Protein AF-A0AAW9EC49-F1 (afdb_monomer)

Sequence (78 aa):
NTPGNYTFILKATKDVPKRLMNDKRKTIGLRVPSNPIALALLENIGEPLMSTSLILPGNDFAESDPEEINDLLGKQVD

Foldseek 3Di:
DDDDDDWDWAQDDPVDDPVQADVPRNTHTDHHYPDPVVVVVCVVVVDDDDDDFQADVPGPDGDDDPVVCCVVCVVVDD

pLDDT: mean 92.69, std 4.99, range [60.88, 97.44]

Structure (mmCIF, N/CA/C/O backbone):
data_AF-A0AAW9EC49-F1
#
_entry.id   AF-A0AAW9EC49-F1
#
loop_
_atom_site.group_PDB
_atom_site.id
_atom_site.type_symbol
_atom_site.label_atom_id
_atom_site.label_alt_id
_atom_site.label_comp_id
_atom_site.label_asym_id
_atom_site.label_entity_id
_atom_site.label_seq_id
_atom_site.pdbx_PDB_ins_code
_atom_site.Cartn_x
_atom_site.Cartn_y
_atom_site.Cartn_z
_atom_site.occupancy
_atom_site.B_iso_or_equiv
_atom_site.auth_seq_id
_atom_site.auth_comp_id
_atom_site.auth_asym_id
_atom_site.auth_atom_id
_atom_site.pdbx_PDB_model_num
ATOM 1 N N . ASN A 1 1 ? -5.100 17.120 1.667 1.00 60.88 1 ASN A N 1
ATOM 2 C CA . ASN A 1 1 ? -5.916 16.948 0.448 1.00 60.88 1 ASN A CA 1
ATOM 3 C C . ASN A 1 1 ? -5.853 15.501 0.004 1.00 60.88 1 ASN A C 1
ATOM 5 O O . ASN A 1 1 ? -4.760 14.963 -0.111 1.00 60.88 1 ASN A O 1
ATOM 9 N N . THR A 1 2 ? -7.016 14.879 -0.161 1.00 76.44 2 THR A N 1
ATOM 10 C CA . THR A 1 2 ? -7.237 13.521 -0.687 1.00 76.44 2 THR A CA 1
ATOM 11 C C . THR A 1 2 ? -8.229 13.617 -1.846 1.00 76.44 2 THR A C 1
ATOM 13 O O . THR A 1 2 ? -9.109 14.479 -1.757 1.00 76.44 2 THR A O 1
ATOM 16 N N . PRO A 1 3 ? -8.142 12.763 -2.886 1.00 85.56 3 PRO A N 1
ATOM 17 C CA . PRO A 1 3 ? -7.227 11.618 -3.084 1.00 85.56 3 PRO A CA 1
ATOM 18 C C . PRO A 1 3 ? -5.778 12.024 -3.439 1.00 85.56 3 PRO A C 1
ATOM 20 O O . PRO A 1 3 ? -5.523 13.198 -3.697 1.00 85.56 3 PRO A O 1
ATOM 23 N N . GLY A 1 4 ? -4.818 11.083 -3.439 1.00 84.44 4 GLY A N 1
ATOM 24 C CA . GLY A 1 4 ? -3.471 11.324 -3.986 1.00 84.44 4 GLY A CA 1
ATOM 25 C C . GLY A 1 4 ? -2.301 10.540 -3.369 1.00 84.44 4 GLY A C 1
ATOM 26 O O . GLY A 1 4 ? -2.442 9.426 -2.864 1.00 84.44 4 GLY A O 1
ATOM 27 N N . ASN A 1 5 ? -1.110 11.146 -3.432 1.00 86.56 5 ASN A N 1
ATOM 28 C CA . ASN A 1 5 ? 0.204 10.529 -3.178 1.00 86.56 5 ASN A CA 1
ATOM 29 C C . ASN A 1 5 ? 0.579 10.391 -1.692 1.00 86.56 5 ASN A C 1
ATOM 31 O O . ASN A 1 5 ? 1.757 10.342 -1.347 1.00 86.56 5 ASN A O 1
ATOM 35 N N . TYR A 1 6 ? -0.409 10.349 -0.801 1.00 93.44 6 TYR A N 1
ATOM 36 C CA . TYR A 1 6 ? -0.180 10.346 0.640 1.00 93.44 6 TYR A CA 1
ATOM 37 C C . TYR A 1 6 ? -0.724 9.081 1.290 1.00 93.44 6 TYR A C 1
ATOM 39 O O . TYR A 1 6 ? -1.803 8.596 0.948 1.00 93.44 6 TYR A O 1
ATOM 47 N N . THR A 1 7 ? 0.024 8.591 2.275 1.00 94.38 7 THR A N 1
ATOM 48 C CA . THR A 1 7 ? -0.436 7.575 3.221 1.00 94.38 7 THR A CA 1
ATOM 49 C C . THR A 1 7 ? -0.477 8.209 4.604 1.00 94.38 7 THR A C 1
ATOM 51 O O . THR A 1 7 ? 0.537 8.702 5.097 1.00 94.38 7 THR A O 1
ATOM 54 N N . PHE A 1 8 ? -1.648 8.219 5.229 1.00 94.62 8 PHE A N 1
ATOM 55 C CA . PHE A 1 8 ? -1.851 8.748 6.572 1.00 94.62 8 PHE A CA 1
ATOM 56 C C . PHE A 1 8 ? -1.662 7.634 7.591 1.00 94.62 8 PHE A C 1
ATOM 58 O O . PHE A 1 8 ? -2.271 6.576 7.472 1.00 94.62 8 PHE A O 1
ATOM 65 N N . ILE A 1 9 ? -0.852 7.872 8.619 1.00 94.94 9 ILE A N 1
ATOM 66 C CA . ILE A 1 9 ? -0.731 6.943 9.743 1.00 94.94 9 ILE A CA 1
ATOM 67 C C . ILE A 1 9 ? -1.772 7.325 10.793 1.00 94.94 9 ILE A C 1
ATOM 69 O O . ILE A 1 9 ? -1.671 8.379 11.418 1.00 94.94 9 ILE A O 1
ATOM 73 N N . LEU A 1 10 ? -2.773 6.469 10.982 1.00 94.81 10 LEU A N 1
ATOM 74 C CA . LEU A 1 10 ? -3.907 6.706 11.877 1.00 94.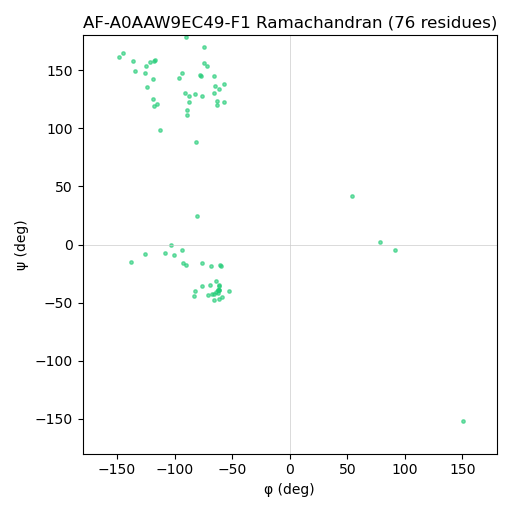81 10 LEU A CA 1
ATOM 75 C C . LEU A 1 10 ? -3.951 5.663 12.992 1.00 94.81 10 LEU A C 1
ATOM 77 O O . LEU A 1 10 ? -3.411 4.565 12.850 1.00 94.81 10 LEU A O 1
ATOM 81 N N . LYS A 1 11 ? -4.612 5.987 14.111 1.00 94.75 11 LYS A N 1
ATOM 82 C CA . LYS A 1 11 ? -4.951 4.982 15.129 1.00 94.75 11 LYS A CA 1
ATOM 83 C C . LYS A 1 11 ? -5.956 4.005 14.533 1.00 94.75 11 LYS A C 1
ATOM 85 O O . LYS A 1 11 ? -6.955 4.426 13.959 1.00 94.75 11 LYS A O 1
ATOM 90 N N . ALA A 1 12 ? -5.681 2.720 14.677 1.00 92.06 12 ALA A N 1
ATOM 91 C CA . ALA A 1 12 ? -6.554 1.695 14.141 1.00 92.06 12 ALA A CA 1
ATOM 92 C C . ALA A 1 12 ? -7.807 1.516 15.017 1.00 92.06 12 ALA A C 1
ATOM 94 O O . ALA A 1 12 ? -7.752 1.656 16.243 1.00 92.06 12 ALA A O 1
ATOM 95 N N . THR A 1 13 ? -8.939 1.228 14.374 1.00 90.56 13 THR A N 1
ATOM 96 C CA . THR A 1 13 ? -10.211 0.917 15.040 1.00 90.56 13 THR A CA 1
ATOM 97 C C . THR A 1 13 ? -10.327 -0.587 15.297 1.00 90.56 13 THR A C 1
ATOM 99 O O . THR A 1 13 ? -9.444 -1.367 14.939 1.00 90.56 13 THR A O 1
ATOM 102 N N . LYS A 1 14 ? -11.425 -1.015 15.932 1.00 88.94 14 LYS A N 1
ATOM 103 C CA . LYS A 1 14 ? -11.705 -2.442 16.166 1.00 88.94 14 LYS A CA 1
ATOM 104 C C . LYS A 1 14 ? -12.013 -3.214 14.878 1.00 88.94 14 LYS A C 1
ATOM 106 O O . LYS A 1 14 ? -11.901 -4.435 14.891 1.00 88.94 14 LYS A O 1
ATOM 111 N N . ASP A 1 15 ? -12.361 -2.510 13.804 1.00 87.12 15 ASP A N 1
ATOM 112 C CA . ASP A 1 15 ? -12.704 -3.096 12.503 1.00 87.12 15 ASP A CA 1
ATOM 113 C C . ASP A 1 15 ? -11.457 -3.568 11.741 1.00 87.12 15 ASP A C 1
ATOM 115 O O . ASP A 1 15 ? -11.551 -4.352 10.802 1.00 87.12 15 ASP A O 1
ATOM 119 N N . VAL A 1 16 ? -10.268 -3.120 12.161 1.00 87.62 16 VAL A N 1
ATOM 120 C CA . VAL A 1 16 ? -8.994 -3.527 11.570 1.00 87.62 16 VAL A CA 1
ATOM 121 C C . VAL A 1 16 ? -8.483 -4.801 12.260 1.00 87.62 16 VAL A C 1
ATOM 123 O O . VAL A 1 16 ? -8.251 -4.793 13.475 1.00 87.62 16 VAL 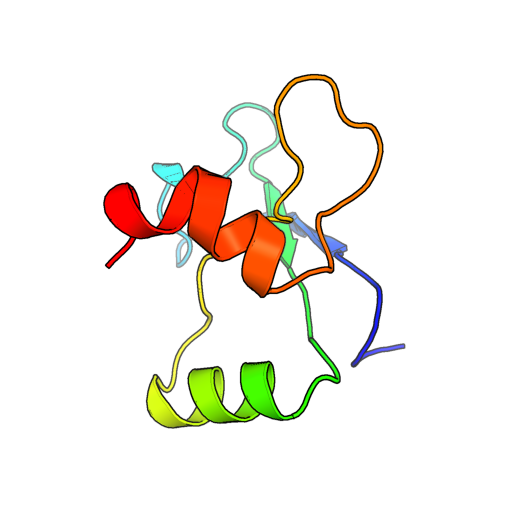A O 1
ATOM 126 N N . PRO A 1 17 ? -8.228 -5.899 11.521 1.00 88.69 17 PRO A N 1
ATOM 127 C CA . PRO A 1 17 ? -7.655 -7.112 12.093 1.00 88.69 17 PRO A CA 1
ATOM 128 C C . PRO A 1 17 ? -6.312 -6.850 12.786 1.00 88.69 17 PRO A C 1
ATOM 130 O O . PRO A 1 17 ? -5.445 -6.162 12.248 1.00 88.69 17 PRO A O 1
ATOM 133 N N . LYS A 1 18 ? -6.090 -7.466 13.958 1.00 87.69 18 LYS A N 1
ATOM 134 C CA . LYS A 1 18 ? -4.872 -7.250 14.770 1.00 87.69 18 LYS A CA 1
ATOM 135 C C . LYS A 1 18 ? -3.566 -7.443 14.009 1.00 87.69 18 LYS A C 1
ATOM 137 O O . LYS A 1 18 ? -2.668 -6.629 14.173 1.00 87.69 18 LYS A O 1
ATOM 142 N N . ARG A 1 19 ? -3.507 -8.451 13.135 1.00 89.00 19 ARG A N 1
ATOM 143 C CA . ARG A 1 19 ? -2.343 -8.750 12.285 1.00 89.00 19 ARG A CA 1
ATOM 144 C C . ARG A 1 19 ? -1.952 -7.619 11.322 1.00 89.00 19 ARG A C 1
ATOM 146 O O . ARG A 1 19 ? -0.858 -7.650 10.782 1.00 89.00 19 ARG A O 1
ATOM 153 N N . LEU A 1 20 ? -2.847 -6.661 11.075 1.00 87.56 20 LEU A N 1
ATOM 154 C CA . LEU A 1 20 ? -2.648 -5.563 10.122 1.00 87.56 20 LEU A CA 1
ATOM 155 C C . LEU A 1 20 ? -2.252 -4.249 10.794 1.00 87.56 20 LEU A C 1
ATOM 157 O O . LEU A 1 20 ? -1.919 -3.273 10.127 1.00 87.56 20 LEU A O 1
ATOM 161 N N . MET A 1 21 ? -2.311 -4.214 12.122 1.00 91.62 21 MET A N 1
ATOM 162 C CA . MET A 1 21 ? -1.958 -3.045 12.906 1.00 91.62 21 MET A CA 1
ATOM 163 C C . MET A 1 21 ? -0.497 -3.134 13.331 1.00 91.62 21 MET A C 1
ATOM 165 O O . MET A 1 21 ? 0.009 -4.204 13.650 1.00 91.62 21 MET A O 1
ATOM 169 N N . ASN A 1 22 ? 0.173 -1.988 13.440 1.00 92.62 22 ASN A N 1
ATOM 170 C CA . ASN A 1 22 ? 1.466 -1.949 14.110 1.00 92.62 22 ASN A CA 1
ATOM 171 C C . ASN A 1 22 ? 1.301 -2.344 15.588 1.00 92.62 22 ASN A C 1
ATOM 173 O O . ASN A 1 22 ? 0.613 -1.650 16.342 1.00 92.62 22 ASN A O 1
ATOM 177 N N . ASP A 1 23 ? 1.972 -3.410 16.024 1.00 89.69 23 ASP A N 1
ATOM 178 C CA . ASP A 1 23 ? 1.765 -3.979 17.359 1.00 89.69 23 ASP A CA 1
ATOM 179 C C . ASP A 1 23 ? 2.098 -3.027 18.505 1.00 89.69 23 ASP A C 1
ATOM 181 O O . ASP A 1 23 ? 1.408 -3.029 19.527 1.00 89.69 23 ASP A O 1
ATOM 185 N N . LYS A 1 24 ? 3.118 -2.181 18.340 1.00 92.25 24 LYS A N 1
ATOM 186 C CA . LYS A 1 24 ? 3.563 -1.254 19.386 1.00 92.25 24 LYS A CA 1
ATOM 187 C C . LYS A 1 24 ? 2.732 0.026 19.411 1.00 92.25 24 LYS A C 1
ATOM 189 O O . LYS A 1 24 ? 2.366 0.500 20.481 1.00 92.25 24 LYS A O 1
ATOM 194 N N . ARG A 1 25 ? 2.455 0.605 18.240 1.00 93.00 25 ARG A N 1
ATOM 195 C CA . ARG A 1 25 ? 1.802 1.920 18.109 1.00 93.00 25 ARG A CA 1
ATOM 196 C C . ARG A 1 25 ? 0.284 1.840 17.974 1.00 93.00 25 ARG A C 1
ATOM 198 O O . ARG A 1 25 ? -0.382 2.851 18.167 1.00 93.00 25 ARG A O 1
ATOM 205 N N . LYS A 1 26 ? -0.260 0.658 17.665 1.00 92.94 26 LYS A N 1
ATOM 206 C CA . LYS A 1 26 ? -1.685 0.428 17.372 1.00 92.94 26 LYS A CA 1
ATOM 207 C C . LYS A 1 26 ? -2.200 1.345 16.253 1.00 92.94 26 LYS A C 1
ATOM 209 O O . LYS A 1 26 ? -3.291 1.908 16.330 1.00 92.94 26 LYS A O 1
ATOM 214 N N . THR A 1 27 ? -1.379 1.514 15.218 1.00 95.38 27 THR A N 1
ATOM 215 C CA . THR A 1 27 ? -1.664 2.359 14.052 1.00 95.38 27 THR A CA 1
ATOM 216 C C . THR A 1 27 ? -1.734 1.546 12.767 1.00 95.38 27 THR A C 1
ATOM 218 O O . THR A 1 27 ? -1.138 0.472 12.687 1.00 95.38 27 THR A O 1
ATOM 221 N N . ILE A 1 28 ? -2.392 2.099 11.752 1.00 94.69 28 ILE A N 1
ATOM 222 C CA . ILE A 1 28 ? -2.445 1.574 10.385 1.00 94.69 28 ILE A CA 1
ATOM 223 C C . ILE A 1 28 ? -2.217 2.708 9.375 1.00 94.69 28 ILE A C 1
ATOM 225 O O . ILE A 1 28 ? -2.539 3.865 9.654 1.00 94.69 28 ILE A O 1
ATOM 229 N N . GLY A 1 29 ? -1.623 2.381 8.226 1.00 94.38 29 GLY A N 1
ATOM 230 C CA . GLY A 1 29 ? -1.512 3.294 7.091 1.00 94.38 29 GLY A CA 1
ATOM 231 C C . GLY A 1 29 ? -2.792 3.287 6.258 1.00 94.38 29 GLY A C 1
ATOM 232 O O . GLY A 1 29 ? -3.268 2.223 5.878 1.00 94.38 29 GLY A O 1
ATOM 233 N N . LEU A 1 30 ? -3.337 4.465 5.966 1.00 93.94 30 LEU A N 1
ATOM 234 C CA . LEU A 1 30 ? -4.507 4.653 5.114 1.00 93.94 30 LEU A CA 1
ATOM 235 C C . LEU A 1 30 ? -4.129 5.499 3.899 1.00 93.94 30 LEU A C 1
ATOM 237 O O . LEU A 1 30 ? -3.614 6.609 4.043 1.00 93.94 30 LEU A O 1
ATOM 241 N N . ARG A 1 31 ? -4.406 4.984 2.700 1.00 95.00 31 ARG A N 1
ATOM 242 C CA . ARG A 1 31 ? -4.139 5.652 1.423 1.00 95.00 31 ARG A CA 1
ATOM 243 C C . ARG A 1 31 ? -5.426 5.753 0.613 1.00 95.00 31 ARG A C 1
ATOM 245 O O . ARG A 1 31 ? -6.157 4.777 0.500 1.00 95.00 31 ARG A O 1
ATOM 252 N N . VAL A 1 32 ? -5.664 6.921 0.018 1.00 95.44 32 VAL A N 1
ATOM 253 C CA . VAL A 1 32 ? -6.760 7.144 -0.939 1.00 95.44 32 VAL A CA 1
ATOM 254 C C . VAL A 1 32 ? -6.133 7.402 -2.313 1.00 95.44 32 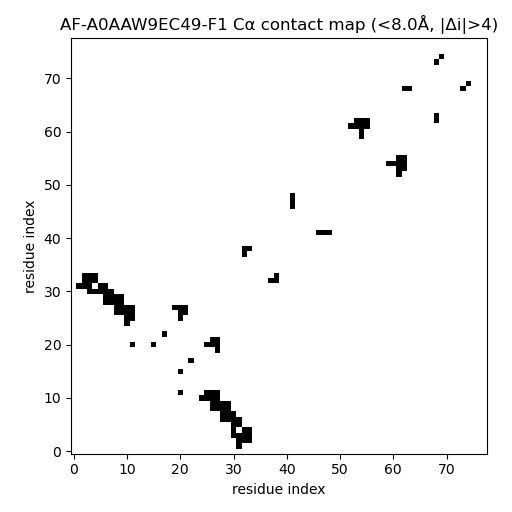VAL A C 1
ATOM 256 O O . VAL A 1 32 ? -5.647 8.514 -2.540 1.00 95.44 32 VAL A O 1
ATOM 259 N N . PRO A 1 33 ? -6.053 6.397 -3.206 1.00 94.25 33 PRO A N 1
ATOM 260 C CA . PRO A 1 33 ? -5.375 6.543 -4.490 1.00 94.25 33 PRO A CA 1
ATOM 261 C C . PRO A 1 33 ? -6.176 7.425 -5.458 1.00 94.25 33 PRO A C 1
ATOM 263 O O . PRO A 1 33 ? -7.398 7.500 -5.385 1.00 94.25 33 PRO A O 1
ATOM 266 N N . SER A 1 34 ? -5.480 8.073 -6.394 1.00 94.44 34 SER A N 1
ATOM 267 C CA . SER A 1 34 ? -6.0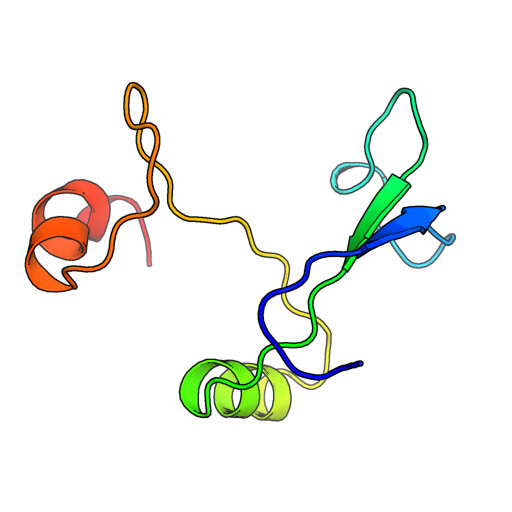83 8.772 -7.542 1.00 94.44 34 SER A CA 1
ATOM 268 C C . SER A 1 34 ? -5.961 7.985 -8.856 1.00 94.44 34 SER A C 1
ATOM 270 O O . SER A 1 34 ? -6.394 8.464 -9.899 1.00 94.44 34 SER A O 1
ATOM 272 N N . ASN A 1 35 ? -5.340 6.801 -8.827 1.00 93.88 35 ASN A N 1
ATOM 273 C CA . ASN A 1 35 ? -5.138 5.960 -10.005 1.00 93.88 35 ASN A CA 1
ATOM 274 C C . ASN A 1 35 ? -6.456 5.243 -10.392 1.00 93.88 35 ASN A C 1
ATOM 276 O O . ASN A 1 35 ? -7.030 4.572 -9.530 1.00 93.88 35 ASN A O 1
ATOM 280 N N . PRO A 1 36 ? -6.913 5.326 -11.659 1.00 96.25 36 PRO A N 1
ATOM 281 C CA . PRO A 1 36 ? -8.172 4.712 -12.090 1.00 96.25 36 PRO A CA 1
ATOM 282 C C . PRO A 1 36 ? -8.233 3.187 -11.938 1.00 96.25 36 PRO A C 1
ATOM 284 O O . PRO A 1 36 ? -9.281 2.664 -11.578 1.00 96.25 36 PRO A O 1
ATOM 287 N N . ILE A 1 37 ? -7.124 2.473 -12.161 1.00 96.00 37 ILE A N 1
ATOM 288 C CA . ILE A 1 37 ? -7.060 1.007 -12.031 1.00 96.00 37 ILE A CA 1
ATOM 289 C C . ILE A 1 37 ? -7.277 0.614 -10.567 1.00 96.00 37 ILE A C 1
ATOM 291 O O . ILE A 1 37 ? -8.114 -0.231 -10.267 1.00 96.00 37 ILE A O 1
ATOM 295 N N . ALA A 1 38 ? -6.578 1.276 -9.640 1.00 95.00 38 ALA A N 1
ATOM 296 C CA . ALA A 1 38 ? -6.739 1.018 -8.210 1.00 95.00 38 ALA A CA 1
ATOM 297 C C . ALA A 1 38 ? -8.170 1.309 -7.725 1.00 95.00 38 ALA A C 1
ATOM 299 O O . ALA A 1 38 ? -8.708 0.563 -6.912 1.00 95.00 38 ALA A O 1
ATOM 300 N N . LEU A 1 39 ? -8.793 2.379 -8.232 1.00 95.19 39 LEU A N 1
ATOM 301 C CA . LEU A 1 39 ? -10.178 2.719 -7.900 1.00 95.19 39 LEU A CA 1
ATOM 302 C C . LEU A 1 39 ? -11.172 1.695 -8.459 1.00 95.19 39 LEU A C 1
ATOM 304 O O . LEU A 1 39 ? -12.056 1.270 -7.723 1.00 95.19 39 LEU A O 1
ATOM 308 N N . ALA A 1 40 ? -10.993 1.246 -9.704 1.00 97.44 40 ALA A N 1
ATOM 309 C CA . ALA A 1 40 ? -11.841 0.218 -10.301 1.00 97.44 40 ALA A CA 1
ATOM 310 C C . ALA A 1 40 ? -11.753 -1.114 -9.534 1.00 97.44 40 ALA A C 1
ATOM 312 O O . ALA A 1 40 ? -12.771 -1.765 -9.316 1.00 97.44 40 ALA A O 1
ATOM 313 N N . LEU A 1 41 ? -10.562 -1.510 -9.067 1.00 96.44 41 LEU A N 1
ATOM 314 C CA . LEU A 1 41 ? -10.406 -2.694 -8.212 1.00 96.44 41 LEU A CA 1
ATOM 315 C C . LEU A 1 41 ? -11.172 -2.545 -6.891 1.00 96.44 41 LEU A C 1
ATOM 317 O O . LEU A 1 41 ? -11.904 -3.451 -6.504 1.00 96.44 41 LEU A O 1
ATOM 321 N N . LEU A 1 42 ? -11.046 -1.394 -6.222 1.00 95.88 42 LEU A N 1
ATOM 322 C CA . LEU A 1 42 ? -11.769 -1.113 -4.978 1.00 95.88 42 LEU A CA 1
ATOM 323 C C . LEU A 1 42 ? -13.290 -1.105 -5.179 1.00 95.88 42 LEU A C 1
ATOM 325 O O . LEU A 1 42 ? -14.012 -1.611 -4.327 1.00 95.88 42 LEU A O 1
ATOM 329 N N . GLU A 1 43 ? -13.774 -0.560 -6.296 1.00 96.44 43 GLU A N 1
ATOM 330 C CA . GLU A 1 43 ? -15.202 -0.542 -6.632 1.00 96.44 43 GLU A CA 1
ATOM 331 C C . GLU A 1 43 ? -15.759 -1.956 -6.831 1.00 96.44 43 GLU A C 1
ATOM 333 O O . GLU A 1 43 ? -16.834 -2.265 -6.324 1.00 96.44 43 GLU A O 1
ATOM 338 N N . ASN A 1 44 ? -15.005 -2.836 -7.497 1.00 96.50 44 ASN A N 1
ATOM 339 C CA . ASN A 1 44 ? -15.406 -4.233 -7.682 1.00 96.50 44 ASN A CA 1
ATOM 340 C C . ASN A 1 44 ? -15.373 -5.040 -6.374 1.00 96.50 44 ASN A C 1
ATOM 342 O O . ASN A 1 44 ? -16.203 -5.925 -6.181 1.00 96.50 44 ASN A O 1
ATOM 346 N N . ILE A 1 45 ? -14.419 -4.751 -5.483 1.00 95.62 45 ILE A N 1
ATOM 347 C CA . ILE A 1 45 ? -14.279 -5.434 -4.188 1.00 95.62 45 ILE A CA 1
ATOM 348 C C . ILE A 1 45 ? -15.328 -4.935 -3.176 1.00 95.62 45 ILE A C 1
ATOM 350 O O . ILE A 1 45 ? -15.834 -5.716 -2.375 1.00 95.62 45 ILE A O 1
ATOM 354 N N . GLY A 1 46 ? -15.671 -3.643 -3.204 1.00 94.88 46 GLY A N 1
ATOM 355 C CA . GLY A 1 46 ? -16.651 -3.023 -2.303 1.00 94.88 46 GLY A CA 1
ATOM 356 C C . GLY A 1 46 ? -16.132 -2.715 -0.891 1.00 94.88 46 GLY A C 1
ATOM 357 O O . GLY A 1 46 ? -16.879 -2.203 -0.058 1.00 94.88 46 GLY A O 1
ATOM 358 N N . GLU A 1 47 ? -14.855 -2.982 -0.613 1.00 92.75 47 GLU A N 1
ATOM 359 C CA . GLU A 1 47 ? -14.203 -2.745 0.677 1.00 92.75 47 GLU A CA 1
ATOM 360 C C . GLU A 1 47 ? -12.729 -2.316 0.510 1.00 92.75 47 GLU A C 1
ATOM 362 O O . GLU A 1 47 ? -12.159 -2.442 -0.579 1.00 92.75 47 GLU A O 1
ATOM 367 N N . PRO A 1 48 ? -12.081 -1.763 1.558 1.00 92.06 48 PRO A N 1
ATOM 368 C CA . PRO A 1 48 ? -10.680 -1.366 1.485 1.00 92.06 48 PRO A CA 1
ATOM 369 C C . PRO A 1 48 ? -9.739 -2.540 1.194 1.00 92.06 48 PRO A C 1
ATOM 371 O O . PRO A 1 48 ? -9.768 -3.565 1.871 1.00 92.06 48 PRO A O 1
ATOM 374 N N . LEU A 1 49 ? -8.815 -2.335 0.255 1.00 92.56 49 LEU A N 1
ATOM 375 C CA . LEU A 1 49 ? -7.785 -3.314 -0.073 1.00 92.56 49 LEU A CA 1
ATOM 376 C C . LEU A 1 49 ? -6.548 -3.159 0.825 1.00 92.56 49 LEU A C 1
ATOM 378 O O . LEU A 1 49 ? -5.938 -2.088 0.913 1.00 92.56 49 LEU A O 1
ATOM 382 N N . MET A 1 50 ? -6.132 -4.263 1.443 1.00 91.50 50 MET A N 1
ATOM 383 C CA . MET A 1 50 ? -4.820 -4.384 2.076 1.00 91.50 50 MET A CA 1
ATOM 384 C C . MET A 1 50 ? -3.718 -4.245 1.022 1.00 91.50 50 MET A C 1
ATOM 386 O O . MET A 1 50 ? -3.673 -5.021 0.075 1.00 91.50 50 MET A O 1
ATOM 390 N N . SER A 1 51 ? -2.798 -3.298 1.209 1.00 92.19 51 SER A N 1
ATOM 391 C CA . SER A 1 51 ? -1.707 -3.068 0.261 1.00 92.19 51 SER A CA 1
ATOM 392 C C . SER A 1 51 ? -0.431 -2.575 0.937 1.00 92.19 51 SER A C 1
ATOM 394 O O . SER A 1 51 ? -0.447 -2.067 2.062 1.00 92.19 51 SER A O 1
ATOM 396 N N . THR A 1 52 ? 0.682 -2.715 0.221 1.00 92.00 52 THR A N 1
ATOM 397 C CA . THR A 1 52 ? 1.994 -2.156 0.557 1.00 92.00 52 THR A CA 1
ATOM 398 C C . THR A 1 52 ? 2.611 -1.556 -0.701 1.00 92.00 52 THR A C 1
ATOM 400 O O . THR A 1 52 ? 2.245 -1.929 -1.815 1.00 92.00 52 THR A O 1
ATOM 403 N N . SER A 1 53 ? 3.560 -0.632 -0.547 1.00 93.00 53 SER A N 1
ATOM 404 C CA . SER A 1 53 ? 4.413 -0.250 -1.677 1.00 93.00 53 SER A CA 1
ATOM 405 C C . SER A 1 53 ? 5.270 -1.446 -2.087 1.00 93.00 53 SER A C 1
ATOM 407 O O . SER A 1 53 ? 5.817 -2.127 -1.217 1.00 93.00 53 SER A O 1
ATOM 409 N N . LEU A 1 54 ? 5.396 -1.688 -3.390 1.00 95.38 54 LEU A N 1
ATOM 410 C CA . LEU A 1 54 ? 6.272 -2.724 -3.922 1.00 95.38 54 LEU A CA 1
ATOM 411 C C . LEU A 1 54 ? 7.706 -2.188 -3.986 1.00 95.38 54 LEU A C 1
ATOM 413 O O . LEU A 1 54 ? 8.095 -1.577 -4.973 1.00 95.38 54 LEU A O 1
ATOM 417 N N . ILE A 1 55 ? 8.451 -2.348 -2.894 1.00 95.69 55 ILE A N 1
ATOM 418 C CA . ILE A 1 55 ? 9.867 -1.973 -2.783 1.00 95.69 55 ILE A CA 1
ATOM 419 C C . ILE A 1 55 ? 10.643 -3.259 -2.507 1.00 95.69 55 ILE A C 1
ATOM 421 O O . ILE A 1 55 ? 10.377 -3.928 -1.504 1.00 95.69 55 ILE A O 1
ATOM 425 N N . LEU A 1 56 ? 11.564 -3.622 -3.399 1.00 94.12 56 LEU A N 1
ATOM 426 C CA . LEU A 1 56 ? 12.347 -4.848 -3.265 1.00 94.12 56 LEU A CA 1
ATOM 427 C C . LEU A 1 56 ? 13.436 -4.728 -2.182 1.00 94.12 56 LEU A C 1
ATOM 429 O O . LEU A 1 56 ? 13.872 -3.623 -1.848 1.00 94.12 56 LEU A O 1
ATOM 433 N N . PRO A 1 57 ? 13.904 -5.855 -1.610 1.00 93.38 57 PRO A N 1
ATOM 434 C CA . PRO A 1 57 ? 14.986 -5.839 -0.634 1.00 93.38 57 PRO A CA 1
ATOM 435 C C . PRO A 1 57 ? 16.254 -5.186 -1.194 1.00 93.38 57 PRO A C 1
ATOM 437 O O . PRO A 1 57 ? 16.810 -5.650 -2.184 1.00 93.38 57 PRO A O 1
ATOM 440 N N . GLY A 1 58 ? 16.734 -4.141 -0.519 1.00 93.50 58 GLY A N 1
ATOM 441 C CA . GLY A 1 58 ? 17.920 -3.387 -0.937 1.00 93.50 58 GLY A CA 1
ATOM 442 C C . GLY A 1 58 ? 17.629 -2.183 -1.835 1.00 93.50 58 GLY A C 1
ATOM 443 O O . GLY A 1 58 ? 18.554 -1.418 -2.094 1.00 93.50 58 GLY A O 1
ATOM 444 N N . ASN A 1 59 ? 16.373 -1.973 -2.243 1.00 93.38 59 ASN A N 1
ATOM 445 C CA . ASN A 1 59 ? 15.972 -0.826 -3.054 1.00 93.38 59 ASN A CA 1
ATOM 446 C C . ASN A 1 59 ? 15.412 0.300 -2.171 1.00 93.38 59 ASN A C 1
ATOM 448 O O . ASN A 1 59 ? 14.694 0.057 -1.200 1.00 93.38 59 ASN A O 1
ATOM 452 N N . ASP A 1 60 ? 15.708 1.546 -2.546 1.00 94.19 60 ASP A N 1
ATOM 453 C CA . ASP A 1 60 ? 15.173 2.744 -1.880 1.00 94.19 60 ASP A CA 1
ATOM 454 C C . ASP A 1 60 ? 13.843 3.222 -2.492 1.00 94.19 60 ASP A C 1
ATOM 456 O O . ASP A 1 60 ? 13.100 3.993 -1.876 1.00 94.19 60 ASP A O 1
ATOM 460 N N . PHE A 1 61 ? 13.53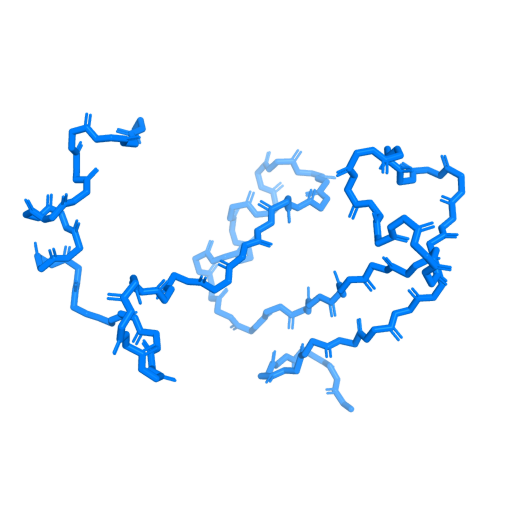2 2.772 -3.710 1.00 93.88 61 PHE A N 1
ATOM 461 C CA . PHE A 1 61 ? 12.378 3.209 -4.493 1.00 93.88 61 PHE A CA 1
ATOM 462 C C . PHE A 1 61 ? 11.466 2.038 -4.850 1.00 93.88 61 PHE A C 1
ATOM 464 O O . PHE A 1 61 ? 11.879 0.882 -4.847 1.00 93.88 61 PHE A O 1
ATOM 471 N N . ALA A 1 62 ? 10.200 2.358 -5.123 1.00 92.94 62 ALA A N 1
ATOM 472 C CA . ALA A 1 62 ? 9.224 1.366 -5.550 1.00 92.94 62 ALA A CA 1
ATOM 473 C C . ALA A 1 62 ? 9.406 1.008 -7.027 1.00 92.94 62 ALA A C 1
ATOM 475 O O . ALA A 1 62 ? 9.709 1.885 -7.839 1.00 92.94 62 ALA A O 1
ATOM 476 N N . GLU A 1 63 ? 9.142 -0.254 -7.354 1.00 94.75 63 GLU A N 1
ATOM 477 C CA . GLU A 1 63 ? 9.171 -0.744 -8.728 1.00 94.75 63 GLU A CA 1
ATOM 478 C C . GLU A 1 63 ? 8.073 -0.088 -9.569 1.00 94.75 63 GLU A C 1
ATOM 480 O O . GLU A 1 63 ? 6.978 0.219 -9.080 1.00 94.75 63 GLU A O 1
ATOM 485 N N . SER A 1 64 ? 8.376 0.149 -10.845 1.00 94.56 64 SER A N 1
ATOM 486 C CA . SER A 1 64 ? 7.470 0.851 -11.764 1.00 94.56 64 SER A CA 1
ATOM 487 C C . SER A 1 64 ? 7.383 0.246 -13.162 1.00 94.56 64 SER A C 1
ATOM 489 O O . SER A 1 64 ? 6.434 0.567 -13.879 1.00 94.56 64 SER A O 1
ATOM 491 N N . ASP A 1 65 ? 8.314 -0.638 -13.532 1.00 96.31 65 ASP A N 1
ATOM 492 C CA . ASP A 1 65 ? 8.270 -1.365 -14.797 1.00 96.31 65 ASP A CA 1
ATOM 493 C C . ASP A 1 65 ? 7.480 -2.677 -14.619 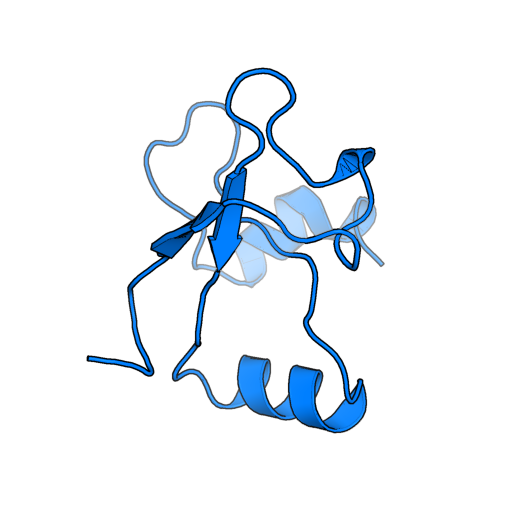1.00 96.31 65 ASP A C 1
ATOM 495 O O . ASP A 1 65 ? 7.884 -3.537 -13.831 1.00 96.31 65 ASP A O 1
ATOM 499 N N . PRO A 1 66 ? 6.333 -2.845 -15.301 1.00 95.88 66 PRO A N 1
ATOM 500 C CA . PRO A 1 66 ? 5.523 -4.049 -15.166 1.00 95.88 66 PRO A CA 1
ATOM 501 C C . PRO A 1 66 ? 6.225 -5.322 -15.663 1.00 95.88 66 PRO A C 1
ATOM 503 O O . PRO A 1 66 ? 5.968 -6.385 -15.098 1.00 95.88 66 PRO A O 1
ATOM 506 N N . GLU A 1 67 ? 7.094 -5.239 -16.676 1.00 97.12 67 GLU A N 1
ATOM 507 C CA . GLU A 1 67 ? 7.803 -6.413 -17.205 1.00 97.12 67 GLU A CA 1
ATOM 508 C C . GLU A 1 67 ? 8.854 -6.893 -16.199 1.00 97.12 67 GLU A C 1
ATOM 510 O O . GLU A 1 67 ? 8.904 -8.076 -15.869 1.00 97.12 67 GLU A O 1
ATOM 515 N N . GLU A 1 68 ? 9.612 -5.965 -15.605 1.00 95.12 68 GLU A N 1
ATOM 516 C CA . GLU A 1 68 ? 10.587 -6.285 -14.553 1.00 95.12 68 GLU A CA 1
ATOM 517 C C . GLU A 1 68 ? 9.908 -6.878 -13.308 1.00 95.12 68 GLU A C 1
ATOM 519 O O . GLU A 1 68 ? 10.372 -7.874 -12.746 1.00 95.12 68 GLU A O 1
ATOM 524 N N . ILE A 1 69 ? 8.760 -6.322 -12.902 1.00 96.00 69 ILE A N 1
ATOM 525 C CA . ILE A 1 69 ? 7.962 -6.872 -11.797 1.00 96.00 69 ILE A CA 1
ATOM 526 C C . ILE A 1 69 ? 7.538 -8.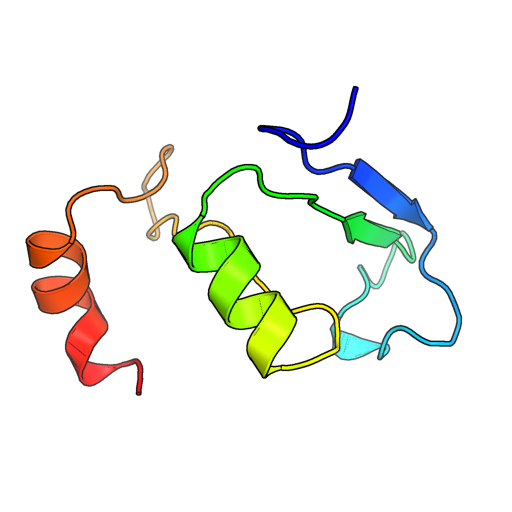314 -12.104 1.00 96.00 69 ILE A C 1
ATOM 528 O O . ILE A 1 69 ? 7.643 -9.183 -11.233 1.00 96.00 69 ILE A O 1
ATOM 532 N N . ASN A 1 70 ? 7.064 -8.586 -13.322 1.00 96.38 70 ASN A N 1
ATOM 533 C CA . ASN A 1 70 ? 6.642 -9.923 -13.726 1.00 96.38 70 ASN A CA 1
ATOM 534 C C . ASN A 1 70 ? 7.819 -10.911 -13.771 1.00 96.38 70 ASN A C 1
ATOM 536 O O . ASN A 1 70 ? 7.701 -12.026 -13.258 1.00 96.38 70 ASN A O 1
ATOM 540 N N . ASP A 1 71 ? 8.968 -10.497 -14.302 1.00 95.88 71 ASP A N 1
ATOM 541 C CA . ASP A 1 71 ? 10.173 -11.327 -14.359 1.00 95.88 71 ASP A CA 1
ATOM 542 C C . ASP A 1 71 ? 10.672 -11.724 -12.959 1.00 95.88 71 ASP A C 1
ATOM 544 O O . ASP A 1 71 ? 11.076 -12.870 -12.734 1.00 95.88 71 ASP A O 1
ATOM 548 N N . LEU A 1 72 ? 10.603 -10.803 -11.993 1.00 94.12 72 LEU A N 1
ATOM 549 C CA . LEU A 1 72 ? 11.078 -11.023 -10.625 1.00 94.12 72 LEU A CA 1
ATOM 550 C C . LEU A 1 72 ? 10.067 -11.773 -9.744 1.00 94.12 72 LEU A C 1
ATOM 552 O O . LEU A 1 72 ? 10.451 -12.623 -8.930 1.00 94.12 72 LEU A O 1
ATOM 556 N N . LEU A 1 73 ? 8.776 -11.451 -9.868 1.00 95.81 73 LEU A N 1
ATOM 557 C CA . LEU A 1 73 ? 7.746 -11.848 -8.902 1.00 95.81 73 LEU A CA 1
ATOM 558 C C . LEU A 1 73 ? 6.553 -12.587 -9.504 1.00 95.81 73 LEU A C 1
ATOM 560 O O . LEU A 1 73 ? 5.768 -13.127 -8.732 1.00 95.81 73 LEU A O 1
ATOM 564 N N . GLY A 1 74 ? 6.414 -12.689 -10.827 1.00 93.69 74 GLY A N 1
ATOM 565 C CA . GLY A 1 74 ? 5.215 -13.243 -11.476 1.00 93.69 74 GLY A CA 1
ATOM 566 C C . GLY A 1 74 ? 4.886 -14.693 -11.099 1.00 93.69 74 GLY A C 1
ATOM 567 O O . GLY A 1 74 ? 3.758 -15.133 -11.254 1.00 93.69 74 GLY A O 1
ATOM 568 N N . LYS A 1 75 ? 5.852 -15.448 -10.555 1.00 95.75 75 LYS A N 1
ATOM 569 C CA . LYS A 1 75 ? 5.643 -16.814 -10.026 1.00 95.75 75 LYS A CA 1
ATOM 570 C C . LYS A 1 75 ? 5.352 -16.872 -8.520 1.00 95.75 75 LYS A C 1
ATOM 572 O O . LYS A 1 75 ? 5.169 -17.959 -7.981 1.00 95.75 75 LYS A O 1
ATOM 577 N N . GLN A 1 76 ? 5.416 -15.737 -7.832 1.00 94.88 76 GLN A N 1
ATOM 578 C CA . GLN A 1 76 ? 5.241 -15.597 -6.382 1.00 94.88 76 GLN A CA 1
ATOM 579 C C . GLN A 1 76 ? 3.911 -14.926 -6.015 1.00 94.88 76 GLN A C 1
ATOM 581 O O . GLN A 1 76 ? 3.579 -14.840 -4.833 1.00 94.88 76 GLN A O 1
ATOM 586 N N . VAL A 1 77 ? 3.179 -14.438 -7.014 1.00 93.38 77 VAL A N 1
ATOM 587 C CA . VAL A 1 77 ? 1.866 -13.806 -6.891 1.00 93.38 77 VAL A CA 1
ATOM 588 C C . VAL A 1 77 ? 0.877 -14.529 -7.804 1.00 93.38 77 VAL A C 1
ATOM 590 O O . VAL A 1 77 ? 1.300 -15.162 -8.773 1.00 93.38 77 VAL A O 1
ATOM 593 N N . ASP A 1 78 ? -0.406 -14.474 -7.448 1.00 88.31 78 ASP A N 1
ATOM 594 C CA . ASP A 1 78 ? -1.507 -15.025 -8.251 1.00 88.31 78 ASP A CA 1
ATOM 595 C C . ASP A 1 78 ? -1.813 -14.169 -9.493 1.00 88.31 78 ASP A C 1
ATOM 597 O O . ASP A 1 78 ? -1.635 -12.926 -9.419 1.00 88.31 78 ASP A O 1
#

Radius of gyration: 14.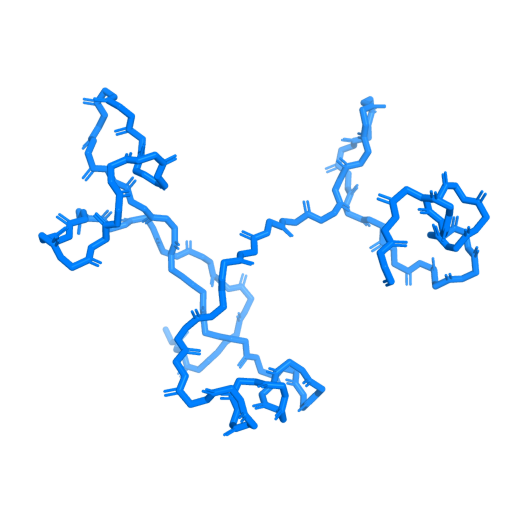62 Å;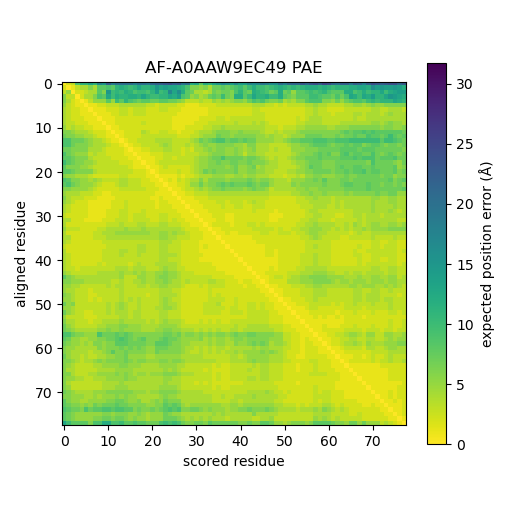 Cα contacts (8 Å, |Δi|>4): 63; chains: 1; bounding box: 35×34×37 Å

Organism: Klebsiella aerogenes (NCBI:txid548)

Nearest PDB structures (foldseek):
  1kk9-assembly1_A  TM=9.804E-01  e=1.437E-06  Escherichia coli
  5h9v-assembly2_B  TM=2.652E-01  e=5.978E+00  Mus musculus
  7ndi-assembly4_D  TM=2.277E-01  e=5.978E+00  Mus musculus

Solvent-accessible surface area (backbone atoms only — not comparable to full-atom values): 5215 Å² total; per-residue (Å²): 135,81,62,37,101,54,69,47,82,40,77,57,59,90,88,54,60,71,91,70,34,42,86,88,76,46,27,33,78,49,67,46,72,71,49,67,68,63,49,53,54,35,62,75,66,73,52,89,78,91,81,76,84,61,52,55,95,92,51,94,55,63,75,81,56,68,66,62,49,41,74,76,39,52,90,80,51,136

Mean predicted aligned error: 4.0 Å

Secondary structure (DSSP, 8-state):
--SSS-EEEEE--TTS-GGGS-TTT-EEEEE----HHHHHHHHHH-SPPP------TT-SS----HHHHHHHHTTT--

InterPro domains:
  IPR006070 Threonylcarbamoyl-AMP synthase-like domain [PF01300] (2-78)
  IPR006070 Threonylcarbamoyl-AMP synthase-like domain [PS51163] (1-78)
  IPR017945 DHBP synthase RibB-like alpha/beta domain superfamily [SSF55821] (2-78)
  IPR052532 Threonylcarbamoyl-AMP synthase YciO [PTHR42828] (2-78)